Protein AF-A0A740SE70-F1 (afdb_monomer_lite)

Foldseek 3Di:
DDDDQLCVVCVVVVHDSVVSVVVVVVVVVVVVVVCVVVVHDPCNVPDD

pLDDT: mean 89.09, std 13.07, range [49.84, 98.69]

Secondary structure (DSSP, 8-state):
-----HHHHHHHHT--HHHHHHHHHHHHHHHHHHHHHTT--HHHHS--

InterPro domains:
  IPR000943 RNA polymerase sigma-70 [PR00046] (5-20)
  IPR000943 RNA polymerase sigma-70 [PR00046] (20-31)
  IPR000943 RNA polymerase sigma-70 [PS00716] (5-31)
  IPR007630 RNA polymerase sigma-70 region 4 [PF04545] (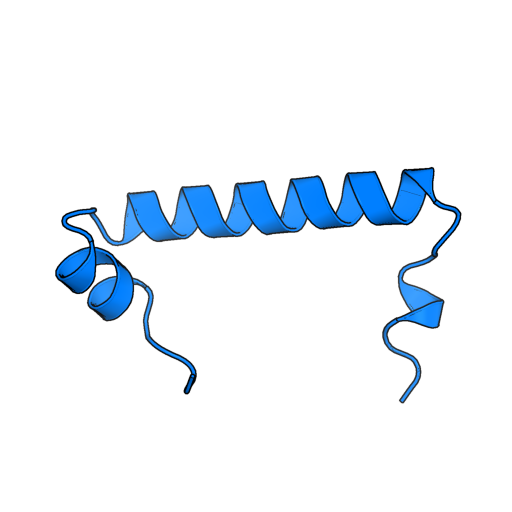1-33)
  IPR013324 RNA polymerase sigma factor, region 3/4-like [SSF88659] (2-42)
  IPR036388 Winged helix-like DNA-binding domain superfamily [G3DSA:1.10.10.10] (1-41)

Organism: Salmonella typhimurium (NCBI:txid90371)

Structure (mmCIF, N/CA/C/O backbone):
data_AF-A0A740SE70-F1
#
_entry.id   AF-A0A740SE70-F1
#
loop_
_atom_site.group_PDB
_atom_site.id
_atom_site.type_symbol
_atom_site.label_atom_id
_atom_site.label_alt_id
_atom_site.label_comp_id
_atom_site.label_asym_id
_atom_site.label_entity_id
_atom_site.label_seq_id
_atom_site.pdbx_PDB_ins_code
_atom_site.Cartn_x
_atom_site.Cartn_y
_atom_site.Cartn_z
_atom_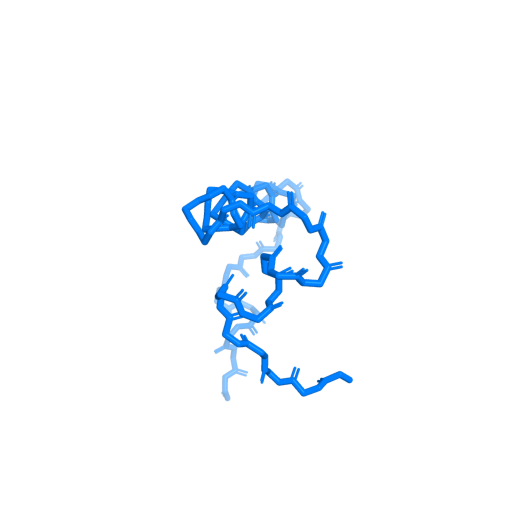site.occupancy
_atom_site.B_iso_or_equiv
_atom_site.auth_seq_id
_atom_site.auth_comp_id
_atom_site.auth_asym_id
_atom_site.auth_atom_id
_atom_site.pdbx_PDB_model_num
ATOM 1 N N . TYR A 1 1 ? -0.379 -15.528 -5.248 1.00 68.31 1 TYR A N 1
ATOM 2 C CA . TYR A 1 1 ? 0.593 -14.500 -5.652 1.00 68.31 1 TYR A CA 1
ATOM 3 C C . TYR A 1 1 ? 1.708 -14.501 -4.636 1.00 68.31 1 TYR A C 1
ATOM 5 O O . TYR A 1 1 ? 1.416 -14.473 -3.446 1.00 68.31 1 TYR A O 1
ATOM 13 N N . GLU A 1 2 ? 2.945 -14.627 -5.095 1.00 87.81 2 GLU A N 1
ATOM 14 C CA . GLU A 1 2 ? 4.118 -14.511 -4.230 1.00 87.81 2 GLU A CA 1
ATOM 15 C C . GLU A 1 2 ? 4.392 -13.035 -3.922 1.00 87.81 2 GLU A C 1
ATOM 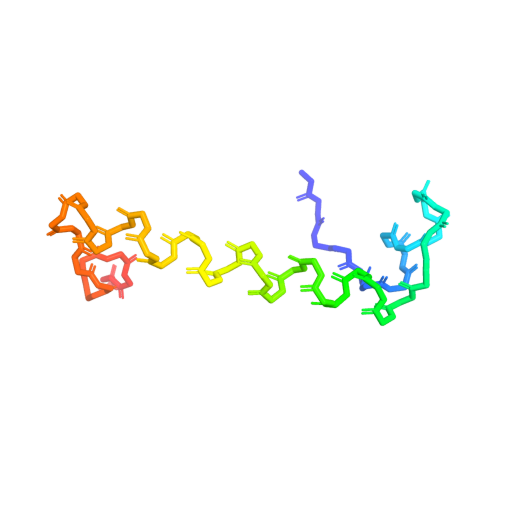17 O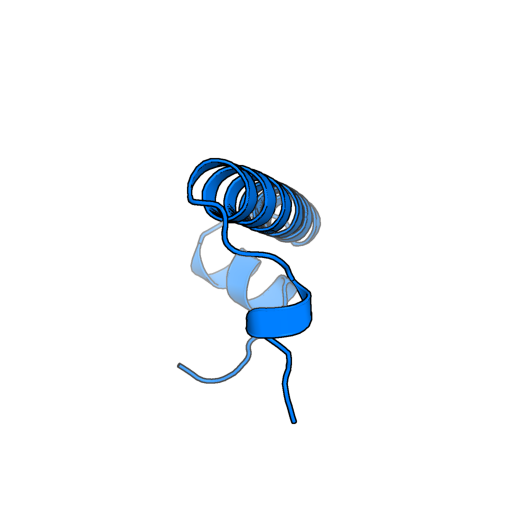 O . GLU A 1 2 ? 3.921 -12.145 -4.635 1.00 87.81 2 GLU A O 1
ATOM 22 N N . ALA A 1 3 ? 5.117 -12.765 -2.837 1.00 89.31 3 ALA A N 1
ATOM 23 C CA . ALA A 1 3 ? 5.545 -11.407 -2.539 1.00 89.31 3 ALA A CA 1
ATOM 24 C C . ALA A 1 3 ? 6.477 -10.909 -3.657 1.00 89.31 3 ALA A C 1
ATOM 26 O O . ALA A 1 3 ? 7.457 -11.571 -3.988 1.00 89.31 3 ALA A O 1
ATOM 27 N N . ALA A 1 4 ? 6.179 -9.736 -4.214 1.00 94.62 4 ALA A N 1
ATOM 28 C CA . ALA A 1 4 ? 6.984 -9.084 -5.243 1.00 94.62 4 ALA A CA 1
ATOM 29 C C . ALA A 1 4 ? 7.600 -7.790 -4.700 1.00 94.62 4 ALA A C 1
ATOM 31 O O . ALA A 1 4 ? 7.062 -7.164 -3.780 1.00 94.62 4 ALA A O 1
ATOM 32 N N . THR A 1 5 ? 8.729 -7.366 -5.269 1.00 97.06 5 THR A N 1
ATOM 33 C CA . THR A 1 5 ? 9.329 -6.083 -4.892 1.00 97.06 5 THR A CA 1
ATOM 34 C C . THR A 1 5 ? 8.517 -4.918 -5.466 1.00 97.06 5 THR A C 1
ATOM 36 O O . THR A 1 5 ? 7.830 -5.049 -6.478 1.00 97.06 5 THR A O 1
ATOM 39 N N . LEU A 1 6 ? 8.622 -3.732 -4.856 1.00 97.56 6 LEU A N 1
ATOM 40 C CA . LEU A 1 6 ? 7.973 -2.518 -5.379 1.00 97.56 6 LEU A CA 1
ATOM 41 C C . LEU A 1 6 ? 8.447 -2.150 -6.789 1.00 97.56 6 LEU A C 1
ATOM 43 O O . LEU A 1 6 ? 7.719 -1.500 -7.537 1.00 97.56 6 LEU A O 1
ATOM 47 N N . GLU A 1 7 ? 9.677 -2.530 -7.132 1.00 97.94 7 GLU A N 1
ATOM 48 C CA . GLU A 1 7 ? 10.231 -2.312 -8.461 1.00 97.94 7 GLU A CA 1
ATOM 49 C C . GLU A 1 7 ? 9.610 -3.258 -9.489 1.00 97.94 7 GLU A C 1
ATOM 51 O O . GLU A 1 7 ? 9.218 -2.796 -10.558 1.00 97.94 7 GLU A O 1
ATOM 56 N N . ASP A 1 8 ? 9.456 -4.543 -9.157 1.00 97.94 8 ASP A N 1
ATOM 57 C CA . ASP A 1 8 ? 8.850 -5.526 -10.063 1.00 97.94 8 ASP A CA 1
ATOM 58 C C . ASP A 1 8 ? 7.382 -5.198 -10.333 1.00 97.94 8 ASP A C 1
ATOM 60 O O . ASP A 1 8 ? 6.968 -5.151 -11.490 1.00 97.94 8 ASP A O 1
ATOM 64 N N . VAL A 1 9 ? 6.631 -4.846 -9.283 1.00 97.31 9 VAL A N 1
ATOM 65 C CA . VAL A 1 9 ? 5.243 -4.381 -9.417 1.00 97.31 9 VAL A CA 1
ATOM 66 C C . VAL A 1 9 ? 5.177 -3.131 -10.292 1.00 97.31 9 VAL A C 1
ATOM 68 O O . VAL A 1 9 ? 4.335 -3.051 -11.180 1.00 97.31 9 VAL A O 1
ATOM 71 N N . GLY A 1 10 ? 6.078 -2.164 -10.080 1.00 97.94 10 GLY A N 1
ATOM 72 C CA . GLY A 1 10 ? 6.132 -0.943 -10.885 1.00 97.94 10 GLY A CA 1
ATOM 73 C C . GLY A 1 10 ? 6.406 -1.230 -12.359 1.00 97.94 10 GLY A C 1
ATOM 74 O O . GLY A 1 10 ? 5.733 -0.677 -13.228 1.00 97.94 10 GLY A O 1
ATOM 75 N N . ARG A 1 11 ? 7.337 -2.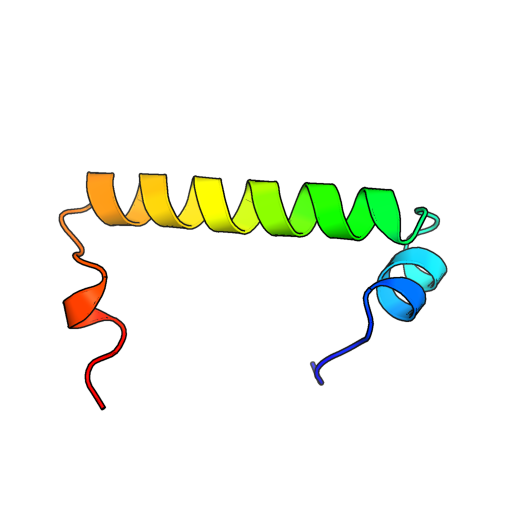146 -12.642 1.00 98.00 11 ARG A N 1
ATOM 76 C CA . ARG A 1 11 ? 7.678 -2.575 -14.003 1.00 98.00 11 ARG A CA 1
ATOM 77 C C . ARG A 1 11 ? 6.493 -3.239 -14.708 1.00 98.00 11 ARG A C 1
ATOM 79 O O . ARG A 1 11 ? 6.267 -2.949 -15.877 1.00 98.00 11 ARG A O 1
ATOM 86 N N . GLU A 1 12 ? 5.736 -4.082 -14.010 1.00 97.19 12 GLU A N 1
ATOM 87 C CA . GLU A 1 12 ? 4.589 -4.811 -14.571 1.00 97.19 12 GLU A CA 1
ATOM 88 C C . GLU A 1 12 ? 3.424 -3.886 -14.963 1.00 97.19 12 GLU A C 1
ATOM 90 O O . GLU A 1 12 ? 2.779 -4.103 -15.987 1.00 97.19 12 GLU A O 1
ATOM 95 N N . ILE A 1 13 ? 3.181 -2.821 -14.190 1.00 96.25 13 ILE A N 1
ATOM 96 C CA . ILE A 1 13 ? 2.032 -1.914 -14.384 1.00 96.25 13 ILE A CA 1
ATOM 97 C C . ILE A 1 13 ? 2.402 -0.546 -14.981 1.00 96.25 13 ILE A C 1
ATOM 99 O O . ILE A 1 13 ? 1.543 0.326 -15.108 1.00 96.25 13 ILE A O 1
ATOM 103 N N . GLY A 1 14 ? 3.672 -0.332 -15.337 1.00 98.12 14 GLY A N 1
ATOM 104 C CA . GLY A 1 14 ? 4.147 0.917 -15.944 1.00 98.12 14 GLY A CA 1
ATOM 105 C C . GLY A 1 14 ? 4.221 2.104 -14.976 1.00 98.12 14 GLY A C 1
ATOM 106 O O . GLY A 1 14 ? 4.014 3.248 -15.379 1.00 98.12 14 GLY A O 1
ATOM 107 N N . LEU A 1 15 ? 4.508 1.852 -13.698 1.00 98.19 15 LEU A N 1
ATOM 108 C CA . LEU A 1 15 ? 4.660 2.875 -12.663 1.00 98.19 15 LEU A CA 1
ATOM 109 C C . LEU A 1 15 ? 6.087 2.914 -12.112 1.00 98.19 15 LEU A C 1
ATOM 111 O O . LEU A 1 15 ? 6.821 1.929 -12.112 1.00 98.19 15 LEU A O 1
ATOM 115 N N . THR A 1 16 ? 6.484 4.067 -11.575 1.00 98.50 16 THR A N 1
ATOM 116 C CA . THR A 1 16 ? 7.748 4.160 -10.840 1.00 98.50 16 THR A CA 1
ATOM 117 C C . THR A 1 16 ? 7.647 3.404 -9.515 1.00 98.50 16 THR A C 1
ATOM 119 O O . THR A 1 16 ? 6.584 3.358 -8.892 1.00 98.50 16 THR A O 1
ATOM 122 N N . ARG A 1 17 ? 8.779 2.882 -9.026 1.00 98.38 17 ARG A N 1
ATOM 123 C CA . ARG A 1 17 ? 8.880 2.258 -7.695 1.00 98.38 17 ARG A CA 1
ATOM 124 C C . ARG A 1 17 ? 8.283 3.140 -6.590 1.00 98.38 17 ARG A C 1
ATOM 126 O O . ARG A 1 17 ? 7.571 2.643 -5.720 1.00 98.38 17 ARG A O 1
ATOM 133 N N . GLU A 1 18 ? 8.551 4.447 -6.625 1.00 98.62 18 GLU A N 1
ATOM 134 C CA . GLU A 1 18 ? 8.009 5.380 -5.630 1.00 98.62 18 GLU A CA 1
ATOM 135 C C . GLU A 1 18 ? 6.492 5.541 -5.758 1.00 98.62 18 GLU A C 1
ATOM 137 O O . GLU A 1 18 ? 5.797 5.619 -4.748 1.00 98.62 18 GLU A O 1
ATOM 142 N N . ARG A 1 19 ? 5.940 5.523 -6.977 1.00 98.31 19 ARG A N 1
ATOM 143 C CA . ARG A 1 19 ? 4.488 5.588 -7.151 1.00 98.31 19 ARG A CA 1
ATOM 144 C C . ARG A 1 19 ? 3.797 4.346 -6.588 1.00 98.31 19 ARG A C 1
ATOM 146 O O . ARG A 1 19 ? 2.773 4.486 -5.924 1.00 98.31 19 ARG A O 1
ATOM 153 N N . VAL A 1 20 ? 4.375 3.159 -6.781 1.00 98.50 20 VAL A N 1
ATOM 154 C CA . VAL A 1 20 ? 3.880 1.918 -6.155 1.00 98.50 20 VAL A CA 1
ATOM 155 C C . VAL A 1 20 ? 3.933 2.020 -4.632 1.00 98.50 20 VAL A C 1
ATOM 157 O O . VAL A 1 20 ? 2.947 1.710 -3.968 1.00 98.50 20 VAL A O 1
ATOM 160 N N . ARG A 1 21 ? 5.040 2.530 -4.073 1.00 98.25 21 ARG A N 1
ATOM 161 C CA . ARG A 1 21 ? 5.174 2.771 -2.628 1.00 98.25 21 ARG A CA 1
ATOM 162 C C . ARG A 1 21 ? 4.070 3.686 -2.094 1.00 98.25 21 ARG A C 1
ATOM 164 O O . ARG A 1 21 ? 3.460 3.373 -1.076 1.00 98.25 21 ARG A O 1
ATOM 171 N N . GLN A 1 22 ? 3.807 4.803 -2.771 1.00 98.69 22 GLN A N 1
ATOM 172 C CA . GLN A 1 22 ? 2.755 5.746 -2.380 1.00 98.69 22 GLN A CA 1
ATOM 173 C C . GLN A 1 22 ? 1.378 5.077 -2.360 1.00 98.69 22 GLN A C 1
ATOM 175 O O . GLN A 1 22 ? 0.675 5.174 -1.356 1.00 98.69 22 GLN A O 1
ATOM 180 N N . ILE A 1 23 ? 1.029 4.349 -3.427 1.00 98.25 23 ILE A N 1
ATOM 181 C CA . ILE A 1 23 ? -0.242 3.616 -3.533 1.00 98.25 23 ILE A CA 1
ATOM 182 C C . ILE A 1 23 ? -0.357 2.570 -2.420 1.00 98.25 23 ILE A C 1
ATOM 184 O O . ILE A 1 23 ? -1.404 2.459 -1.789 1.00 98.25 23 ILE A O 1
ATOM 188 N N . GLN A 1 24 ? 0.718 1.827 -2.142 1.00 97.50 24 GLN A N 1
ATOM 189 C CA . GLN A 1 24 ? 0.733 0.836 -1.070 1.00 97.50 24 GLN A CA 1
ATOM 190 C C . GLN A 1 24 ? 0.459 1.482 0.296 1.00 97.50 24 GLN A C 1
ATOM 192 O O . GLN A 1 24 ? -0.386 0.995 1.045 1.00 97.50 24 GLN A O 1
ATOM 197 N N . VAL A 1 25 ? 1.138 2.587 0.623 1.00 98.00 25 VAL A N 1
ATOM 198 C CA . VAL A 1 25 ? 0.942 3.306 1.893 1.00 98.00 25 VAL A CA 1
ATOM 199 C C . VAL A 1 25 ? -0.481 3.862 2.002 1.00 98.00 25 VAL A C 1
ATOM 201 O O . VAL A 1 25 ? -1.109 3.731 3.053 1.00 98.00 25 VAL A O 1
ATOM 204 N N . GLU A 1 26 ? -1.014 4.440 0.924 1.00 98.44 26 GLU A N 1
ATOM 205 C CA . GLU A 1 26 ? -2.391 4.941 0.871 1.00 98.44 26 GLU A CA 1
ATOM 206 C C . GLU A 1 26 ? -3.414 3.811 1.060 1.00 98.44 26 GLU A C 1
ATOM 208 O O . GLU A 1 26 ? -4.337 3.935 1.868 1.00 98.44 26 GLU A O 1
ATOM 213 N N . GLY A 1 27 ? -3.211 2.674 0.390 1.00 97.00 27 GLY A N 1
ATOM 214 C CA . GLY A 1 27 ? -4.051 1.486 0.525 1.00 97.00 27 GLY A CA 1
ATOM 215 C C . GLY A 1 27 ? -4.062 0.933 1.951 1.00 97.00 27 GLY A C 1
ATOM 216 O O . GLY A 1 27 ? -5.132 0.661 2.496 1.00 97.00 27 GLY A O 1
ATOM 217 N N . LEU A 1 28 ? -2.894 0.836 2.594 1.00 96.06 28 LEU A N 1
ATOM 218 C CA . LEU A 1 28 ? -2.783 0.398 3.990 1.00 96.06 28 LEU A CA 1
ATOM 219 C C . LEU A 1 28 ? -3.464 1.372 4.959 1.00 96.06 28 LEU A C 1
ATOM 221 O O . LEU A 1 28 ? -4.144 0.942 5.893 1.00 96.06 28 LEU A O 1
ATOM 225 N N . ARG A 1 29 ? -3.324 2.684 4.734 1.00 94.69 29 ARG A N 1
ATOM 226 C CA . ARG A 1 29 ? -4.011 3.703 5.535 1.00 94.69 29 ARG A CA 1
ATOM 227 C C . ARG A 1 29 ? -5.528 3.574 5.407 1.00 94.69 29 ARG A C 1
ATOM 229 O O . ARG A 1 29 ? -6.217 3.520 6.423 1.00 94.69 29 ARG A O 1
ATOM 236 N N . ARG A 1 30 ? -6.036 3.468 4.179 1.00 96.06 30 ARG A N 1
ATOM 237 C CA . ARG A 1 30 ? -7.469 3.302 3.917 1.00 96.06 30 ARG A CA 1
ATOM 238 C C . ARG A 1 30 ? -8.010 2.016 4.537 1.00 96.06 30 ARG A C 1
ATOM 240 O O . ARG A 1 30 ? -9.096 2.020 5.106 1.00 96.06 30 ARG A O 1
ATOM 247 N N . LEU A 1 31 ? -7.247 0.925 4.474 1.00 93.31 31 LEU A N 1
ATOM 248 C CA . LEU A 1 31 ? -7.620 -0.330 5.121 1.00 93.31 31 LEU A CA 1
ATOM 249 C C . LEU A 1 31 ? -7.756 -0.156 6.640 1.00 93.31 31 LEU A C 1
ATOM 251 O O . LEU A 1 31 ? -8.748 -0.598 7.214 1.00 93.31 31 LEU A O 1
ATOM 255 N N . ARG A 1 32 ? -6.815 0.545 7.288 1.00 89.62 32 ARG A N 1
ATOM 256 C CA . ARG A 1 32 ? -6.912 0.867 8.721 1.00 89.62 32 ARG A CA 1
ATOM 257 C C . ARG A 1 32 ? -8.183 1.664 9.044 1.00 89.62 32 ARG A C 1
ATOM 259 O O . ARG A 1 32 ? -8.862 1.328 10.009 1.00 89.62 32 ARG A O 1
ATOM 266 N N . GLU A 1 33 ? -8.517 2.674 8.244 1.00 92.06 33 GLU A N 1
ATOM 267 C CA . GLU A 1 33 ? -9.725 3.499 8.430 1.00 92.06 33 GLU A CA 1
ATOM 268 C C . GLU A 1 33 ? -11.019 2.668 8.289 1.00 92.06 33 GLU A C 1
ATOM 270 O O . GLU A 1 33 ? -11.949 2.814 9.089 1.00 92.06 33 GLU A O 1
ATOM 275 N N . ILE A 1 34 ? -11.066 1.741 7.323 1.00 92.06 34 ILE A N 1
ATOM 276 C CA . ILE A 1 34 ? -12.198 0.818 7.130 1.00 92.06 34 ILE A CA 1
ATOM 277 C C . ILE A 1 34 ? -12.372 -0.096 8.347 1.00 92.06 34 ILE A C 1
ATOM 279 O O . ILE A 1 34 ? -13.481 -0.225 8.864 1.00 92.06 34 ILE A O 1
ATOM 283 N N . LEU A 1 35 ? -11.283 -0.702 8.825 1.00 89.12 35 LEU A N 1
ATOM 284 C CA . LEU A 1 35 ? -11.313 -1.611 9.973 1.00 89.12 35 LEU A CA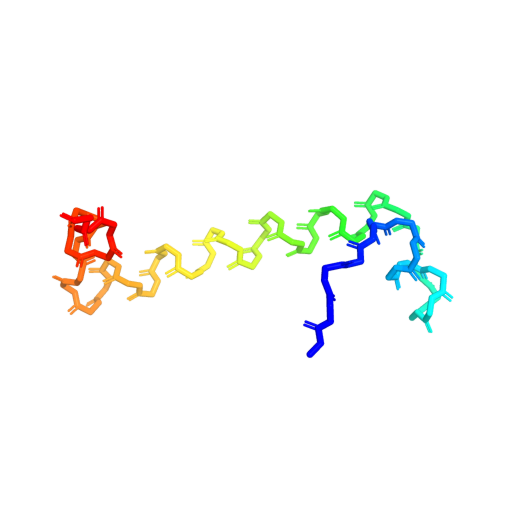 1
ATOM 285 C C . LEU A 1 35 ? -11.794 -0.900 11.244 1.00 89.12 35 LEU A C 1
ATOM 287 O O . LEU A 1 35 ? -12.682 -1.403 11.930 1.00 89.12 35 LEU A O 1
ATOM 291 N N . GLN A 1 36 ? -11.286 0.309 11.504 1.00 87.81 36 GLN A N 1
ATOM 292 C CA . GLN A 1 36 ? -11.724 1.133 12.634 1.00 87.81 36 GLN A CA 1
ATOM 293 C C . GLN A 1 36 ? -13.218 1.467 12.557 1.00 87.81 36 GLN A C 1
ATOM 295 O O . GLN A 1 36 ? -13.920 1.379 13.562 1.00 87.81 36 GLN A O 1
ATOM 300 N N . THR A 1 37 ? -13.716 1.799 11.363 1.00 89.69 37 THR A N 1
ATOM 301 C CA . THR A 1 37 ? -15.138 2.107 11.141 1.00 89.69 37 THR A CA 1
ATOM 302 C C . THR A 1 37 ? -16.039 0.893 11.395 1.00 89.69 37 THR A C 1
ATOM 304 O O . THR A 1 37 ? -17.167 1.047 11.854 1.00 89.69 37 THR A O 1
ATOM 307 N N . GLN A 1 38 ? -15.544 -0.321 11.144 1.00 89.12 38 GLN A N 1
ATOM 308 C CA . GLN A 1 38 ? -16.258 -1.576 11.413 1.00 89.12 38 GLN A CA 1
ATOM 309 C C . GLN A 1 38 ? -16.115 -2.061 12.867 1.00 89.12 38 GLN A C 1
ATOM 311 O O . GLN A 1 38 ? -16.581 -3.149 13.197 1.00 89.12 38 GLN A O 1
ATOM 316 N N . GLY A 1 39 ? -15.468 -1.282 13.741 1.00 84.88 39 GLY A N 1
ATOM 317 C CA . GLY A 1 39 ? -15.216 -1.664 15.132 1.00 84.88 39 GLY A CA 1
ATOM 318 C C . GLY A 1 39 ? -14.165 -2.768 15.294 1.00 84.88 39 GLY A C 1
ATOM 319 O O . GLY A 1 39 ? -14.025 -3.323 16.382 1.00 84.88 39 GLY A O 1
ATOM 320 N N . LEU A 1 40 ? -13.416 -3.092 14.234 1.00 83.19 40 LEU A N 1
ATOM 321 C CA . LEU A 1 40 ? -12.327 -4.061 14.278 1.00 83.19 40 LEU A CA 1
ATOM 322 C C . LEU A 1 40 ? -11.063 -3.361 14.781 1.00 83.19 40 LEU A C 1
ATOM 324 O O . LEU A 1 40 ? -10.530 -2.458 14.130 1.00 83.19 40 LEU A O 1
ATOM 328 N N . ASN A 1 41 ? -10.581 -3.768 15.958 1.00 72.31 41 ASN A N 1
ATOM 329 C CA . ASN A 1 41 ? -9.310 -3.278 16.477 1.00 72.31 41 ASN A CA 1
ATOM 330 C C . ASN A 1 41 ? -8.137 -4.065 15.861 1.00 72.31 41 ASN A C 1
ATOM 332 O O . ASN A 1 41 ? -8.271 -5.212 15.433 1.00 72.31 41 ASN A O 1
ATOM 336 N N . ILE A 1 42 ? -6.968 -3.429 15.801 1.00 67.19 42 ILE A N 1
ATOM 337 C CA . ILE A 1 42 ? -5.773 -4.034 15.200 1.00 67.19 42 ILE A CA 1
ATOM 338 C C . ILE A 1 42 ? -5.289 -5.252 16.009 1.00 67.19 42 ILE A C 1
ATOM 340 O O . ILE A 1 42 ? -4.748 -6.196 15.448 1.00 67.19 42 ILE A O 1
ATOM 344 N N . GLU A 1 43 ? -5.557 -5.267 17.316 1.00 67.31 43 GLU A N 1
ATOM 345 C CA . GLU A 1 43 ? -5.209 -6.358 18.235 1.00 67.31 43 GLU A CA 1
ATOM 346 C C . GLU A 1 43 ? -6.009 -7.643 17.956 1.00 67.31 43 GLU A C 1
ATOM 348 O O . GLU A 1 43 ? -5.535 -8.743 18.218 1.00 67.31 43 GLU A O 1
ATOM 353 N N . ALA A 1 44 ? -7.212 -7.532 17.389 1.00 63.22 44 ALA A N 1
ATOM 354 C CA . ALA A 1 44 ? -8.024 -8.666 16.973 1.00 63.22 44 ALA A CA 1
ATOM 355 C C . ALA A 1 44 ? -7.497 -9.304 15.681 1.00 63.22 44 ALA A C 1
ATOM 357 O O . ALA A 1 44 ? -7.750 -10.483 15.454 1.00 63.22 44 ALA A O 1
ATOM 358 N N . LEU A 1 45 ? -6.767 -8.545 14.856 1.00 62.75 45 LEU A N 1
ATOM 359 C CA . LEU A 1 45 ? -6.231 -9.004 13.571 1.00 62.75 45 LEU A CA 1
ATOM 360 C C . LEU A 1 45 ? -4.850 -9.657 13.687 1.00 62.75 45 LEU A C 1
ATOM 362 O O . LEU A 1 45 ? -4.532 -10.519 12.877 1.00 62.75 45 LEU A O 1
ATOM 366 N N . PHE A 1 46 ? -4.048 -9.261 14.678 1.00 68.88 46 PHE A N 1
ATOM 367 C CA . PHE A 1 46 ? -2.691 -9.780 14.901 1.00 68.88 46 PHE A CA 1
ATOM 368 C C . PHE A 1 46 ? -2.590 -10.675 16.143 1.00 68.88 46 PHE A C 1
ATOM 370 O O . PHE A 1 46 ? -1.535 -10.744 16.769 1.00 68.88 46 PHE A O 1
ATOM 377 N N . ARG A 1 47 ? -3.685 -11.344 16.527 1.00 54.94 47 ARG A N 1
ATOM 378 C CA . ARG A 1 47 ? -3.631 -12.383 17.561 1.00 54.94 47 ARG A CA 1
ATOM 379 C C . ARG A 1 47 ? -2.876 -13.592 16.994 1.00 54.94 47 ARG A C 1
ATOM 381 O O . ARG A 1 47 ? -3.450 -14.351 16.217 1.00 54.94 47 ARG A O 1
ATOM 388 N N . GLU A 1 48 ? -1.594 -13.695 17.340 1.00 49.84 48 GLU A N 1
ATOM 389 C CA . GLU A 1 48 ? -0.810 -14.936 17.252 1.00 49.84 48 GLU A CA 1
ATOM 390 C C . GLU A 1 48 ? -1.298 -15.966 18.279 1.00 49.84 48 GLU A C 1
ATOM 392 O O . GLU A 1 48 ? -1.663 -15.559 19.410 1.00 49.84 48 GLU A O 1
#

Radius of gyration: 13.98 Å; chains: 1; bounding box: 26×21×34 Å

Sequence (48 aa):
YEAATLEDVGREIGLTRERVRQIQVEGLRRLREILQTQGLNIEALFRE